Protein AF-V5TVM2-F1 (afdb_monomer)

Sequence (58 aa):
MLFREAAGRDVAELAPDSHVIAVASDIPLPGVALPVLDINAPAQVAAFIAEWLAAQRF

Solvent-accessible surface area (backbone atoms only — not comparable to full-atom values): 3763 Å² total; per-residue (Å²): 84,81,51,49,67,94,74,74,57,62,74,87,72,66,73,80,56,97,83,57,77,36,36,28,21,79,60,90,65,88,87,58,91,53,55,76,42,56,58,87,38,63,68,60,54,53,50,53,51,53,52,56,57,58,63,66,77,108

Radius of gyration: 12.13 Å; Cα contacts (8 Å, |Δi|>4): 55; chains: 1; bounding box: 30×17×31 Å

Foldseek 3Di:
DEDEVVVVDDLVPDDDDPPDQEYEYCDDNPPPPHHYHDVVCVVRVVVVVVVVVVVVVD

Mean predicted aligned error: 3.87 Å

Organism: NCBI:txid413503

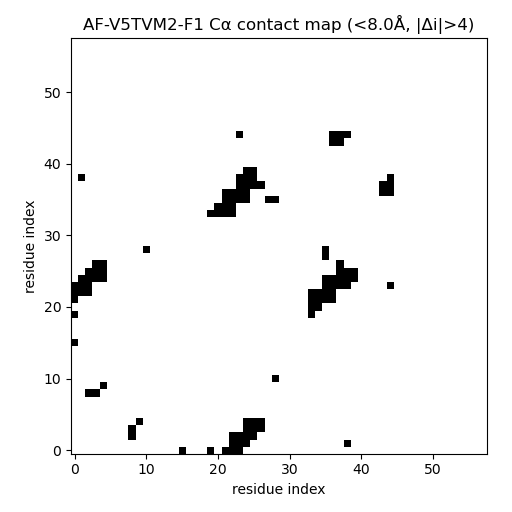Secondary structure (DSSP, 8-state):
-B--GGGT--GGG----TT---EEESS--TT--S-EEETT-HHHHHHHHHHHHHHTT-

Nearest PDB structures (foldseek):
  1np6-assembly1_B  TM=9.692E-01  e=2.592E-03  Escherichia coli
  1np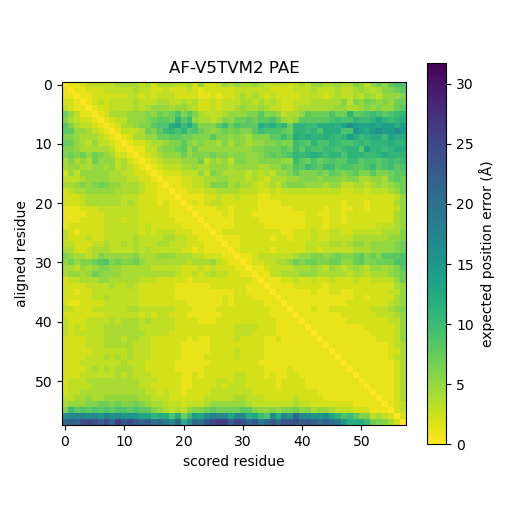6-assembly1_A  TM=9.563E-01  e=7.826E-03  Escherichia coli
  1p9n-assemb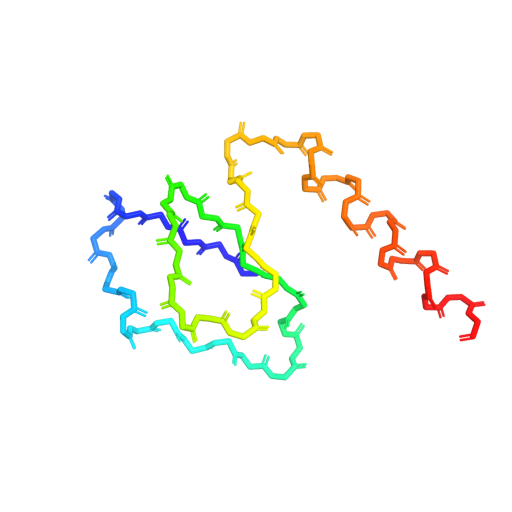ly1_B  TM=9.262E-01  e=1.457E-02  Escherichia coli
  2f1r-assembly1_B  TM=8.214E-01  e=9.624E+00  Archaeoglobus fulgidus

InterPro domains:
  IPR027417 P-loop containing nucleoside triphosphate hydrolase [G3DSA:3.40.50.300] (1-57)

Structure (mmCIF, N/CA/C/O backbone):
data_AF-V5TVM2-F1
#
_entry.id   AF-V5TVM2-F1
#
loop_
_atom_site.group_PDB
_atom_site.id
_atom_site.type_symbol
_atom_si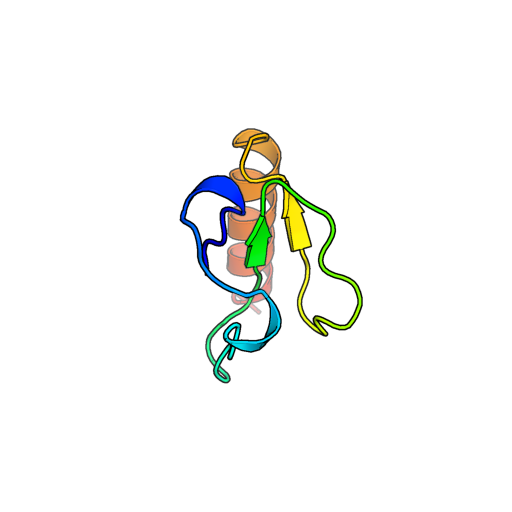te.label_atom_id
_atom_site.label_alt_id
_atom_site.label_comp_id
_atom_site.label_asym_id
_atom_site.label_entity_id
_atom_site.label_seq_id
_atom_site.pdbx_PDB_ins_code
_atom_site.Cartn_x
_atom_site.Cartn_y
_atom_site.Cartn_z
_atom_site.occupancy
_atom_site.B_iso_or_equiv
_atom_site.auth_seq_id
_atom_site.auth_comp_id
_atom_site.auth_asym_id
_atom_site.auth_atom_id
_atom_site.pdbx_PDB_model_num
ATOM 1 N N . MET A 1 1 ? 0.962 5.196 3.091 1.00 89.62 1 MET A N 1
ATOM 2 C CA . MET A 1 1 ? 2.023 5.928 2.352 1.00 89.62 1 MET A CA 1
ATOM 3 C C . MET A 1 1 ? 1.839 5.694 0.856 1.00 89.62 1 MET A C 1
ATOM 5 O O . MET A 1 1 ? 1.273 4.669 0.500 1.00 89.62 1 MET A O 1
ATOM 9 N N . LEU A 1 2 ? 2.275 6.621 -0.001 1.00 89.56 2 LEU A N 1
ATOM 10 C CA . LEU A 1 2 ? 2.169 6.509 -1.460 1.00 89.56 2 LEU A CA 1
ATOM 11 C C . LEU A 1 2 ? 3.568 6.511 -2.093 1.00 89.56 2 LEU A C 1
ATOM 13 O O . LEU A 1 2 ? 4.373 7.397 -1.798 1.00 89.56 2 LEU A O 1
ATOM 17 N N . PHE A 1 3 ? 3.844 5.525 -2.943 1.00 89.88 3 PHE A N 1
ATOM 18 C CA . PHE A 1 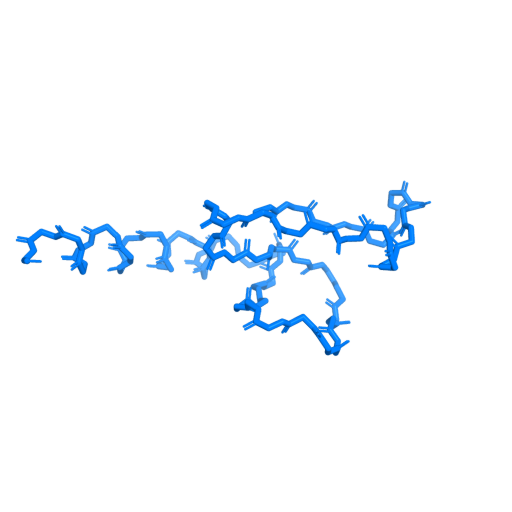3 ? 5.077 5.400 -3.714 1.00 89.88 3 PHE A CA 1
ATOM 19 C C . PHE A 1 3 ? 4.748 5.272 -5.200 1.00 89.88 3 PHE A C 1
ATOM 21 O O . PHE A 1 3 ? 3.787 4.607 -5.577 1.00 89.88 3 PHE A O 1
ATOM 28 N N . ARG A 1 4 ? 5.547 5.923 -6.043 1.00 90.31 4 ARG A N 1
ATOM 29 C CA . ARG A 1 4 ? 5.424 5.843 -7.495 1.00 90.31 4 ARG A CA 1
ATOM 30 C C . ARG A 1 4 ? 6.818 5.819 -8.100 1.00 90.31 4 ARG A C 1
ATOM 32 O O . ARG A 1 4 ? 7.561 6.772 -7.870 1.00 90.31 4 ARG A O 1
ATOM 39 N N . GLU A 1 5 ? 7.160 4.788 -8.869 1.00 86.94 5 GLU A N 1
ATOM 40 C CA . GLU A 1 5 ? 8.514 4.648 -9.439 1.00 86.94 5 GLU A CA 1
ATOM 41 C C . GLU A 1 5 ? 8.863 5.841 -10.344 1.00 86.94 5 GLU A C 1
ATOM 43 O O . GLU A 1 5 ? 9.912 6.471 -10.206 1.00 86.94 5 GLU A O 1
ATOM 48 N N . ALA A 1 6 ? 7.912 6.250 -11.188 1.00 85.69 6 ALA A N 1
ATOM 49 C CA . ALA A 1 6 ? 8.067 7.386 -12.095 1.00 85.69 6 ALA A CA 1
ATOM 50 C C . ALA A 1 6 ? 8.266 8.743 -11.388 1.00 85.69 6 ALA A C 1
ATOM 52 O O . ALA A 1 6 ? 8.607 9.727 -12.042 1.00 85.69 6 ALA A O 1
ATOM 53 N N . ALA A 1 7 ? 8.067 8.824 -10.066 1.00 83.56 7 ALA A N 1
ATOM 54 C CA . ALA A 1 7 ? 8.385 10.025 -9.296 1.00 83.56 7 ALA A CA 1
ATOM 55 C C . ALA A 1 7 ? 9.897 10.190 -9.037 1.00 83.56 7 ALA A C 1
ATOM 57 O O . ALA A 1 7 ? 10.294 11.190 -8.442 1.00 83.56 7 ALA A O 1
ATOM 58 N N . GLY A 1 8 ? 10.731 9.229 -9.460 1.00 79.94 8 GLY A N 1
ATOM 59 C CA . GLY A 1 8 ? 12.189 9.288 -9.328 1.00 79.94 8 GLY A CA 1
ATOM 60 C C . GLY A 1 8 ? 12.695 9.074 -7.901 1.00 79.94 8 GLY A C 1
ATOM 61 O O . GLY A 1 8 ? 13.818 9.460 -7.593 1.00 79.94 8 GLY A O 1
ATOM 62 N N . ARG A 1 9 ? 11.864 8.499 -7.022 1.00 77.88 9 ARG A N 1
ATOM 63 C CA . ARG A 1 9 ? 12.237 8.155 -5.645 1.00 77.88 9 ARG A CA 1
ATOM 64 C C . ARG A 1 9 ? 12.792 6.740 -5.606 1.00 77.88 9 ARG A C 1
ATOM 66 O O . ARG A 1 9 ? 12.175 5.836 -6.165 1.00 77.88 9 ARG A O 1
ATOM 73 N N . ASP A 1 10 ? 13.905 6.544 -4.911 1.00 78.94 10 ASP A N 1
ATOM 74 C CA . ASP A 1 10 ? 14.432 5.203 -4.674 1.00 78.94 10 ASP A CA 1
ATOM 75 C C . ASP A 1 10 ? 13.541 4.465 -3.658 1.00 78.94 10 ASP A C 1
ATOM 77 O O . ASP A 1 10 ? 13.083 5.036 -2.663 1.00 78.94 10 ASP A O 1
ATOM 81 N N . VAL A 1 11 ? 13.296 3.178 -3.897 1.00 77.94 11 VAL A N 1
ATOM 82 C CA . VAL A 1 11 ? 12.613 2.289 -2.948 1.00 77.94 11 VAL A CA 1
ATOM 83 C C . VAL A 1 11 ? 13.399 2.186 -1.637 1.00 77.94 11 VAL A C 1
ATOM 85 O O . VAL A 1 11 ? 12.793 2.047 -0.577 1.00 77.94 11 VAL A O 1
ATOM 88 N N . ALA A 1 12 ? 14.728 2.311 -1.673 1.00 77.44 12 ALA A N 1
ATOM 89 C CA . ALA A 1 12 ? 15.570 2.317 -0.477 1.00 77.44 12 ALA A CA 1
ATOM 90 C C . ALA A 1 12 ? 15.298 3.516 0.454 1.00 77.44 12 ALA A C 1
ATOM 92 O O . ALA A 1 12 ? 15.572 3.441 1.651 1.00 77.44 12 ALA A O 1
ATOM 93 N N . GLU A 1 13 ? 14.722 4.604 -0.065 1.00 77.56 13 GLU A N 1
ATOM 94 C CA . GLU A 1 13 ? 14.302 5.766 0.731 1.00 77.56 13 GLU A CA 1
ATOM 95 C C . GLU A 1 13 ? 12.914 5.582 1.362 1.00 77.56 13 GLU A C 1
ATOM 97 O O . GLU A 1 13 ? 12.408 6.463 2.069 1.00 77.56 13 GLU A O 1
ATOM 102 N N . LEU A 1 14 ? 12.255 4.450 1.102 1.00 83.19 14 LEU A N 1
ATOM 103 C CA . LEU A 1 14 ? 10.980 4.130 1.711 1.00 83.19 14 LEU A CA 1
ATOM 104 C C . LEU A 1 14 ? 11.202 3.758 3.184 1.00 83.19 14 LEU A C 1
ATOM 106 O O . LEU A 1 14 ? 11.561 2.633 3.517 1.00 83.19 14 LEU A O 1
ATOM 110 N N . ALA A 1 15 ? 10.941 4.712 4.076 1.00 84.31 15 ALA A N 1
ATOM 111 C CA . ALA A 1 15 ? 10.981 4.512 5.521 1.00 84.31 15 ALA A CA 1
ATOM 112 C C . ALA A 1 15 ? 9.577 4.692 6.128 1.00 84.31 15 ALA A C 1
ATOM 114 O O . ALA A 1 15 ? 9.241 5.789 6.582 1.00 84.31 15 ALA A O 1
ATOM 115 N N . PRO A 1 16 ? 8.715 3.656 6.105 1.00 87.25 16 PRO A N 1
ATOM 116 C CA . PRO A 1 16 ? 7.444 3.696 6.814 1.00 87.25 16 PRO A CA 1
ATOM 117 C C . PRO A 1 16 ?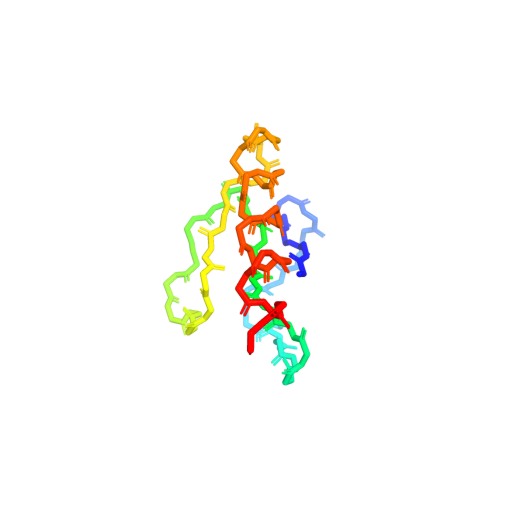 7.683 3.789 8.325 1.00 87.25 16 PRO A C 1
ATOM 119 O O . PRO A 1 16 ? 8.390 2.956 8.892 1.00 87.25 16 PRO A O 1
ATOM 122 N N . ASP A 1 17 ? 7.091 4.785 8.981 1.00 89.19 17 ASP A N 1
ATOM 123 C CA . ASP A 1 17 ? 7.073 4.858 10.442 1.00 89.19 17 ASP A CA 1
ATOM 124 C C . ASP A 1 17 ? 5.967 3.969 11.046 1.00 89.19 17 ASP A C 1
ATOM 126 O O . ASP A 1 17 ? 5.182 3.339 10.332 1.00 89.19 17 ASP A O 1
ATOM 130 N N . SER A 1 18 ? 5.894 3.921 12.379 1.00 89.88 18 SER A N 1
ATOM 131 C CA . SER A 1 18 ? 4.970 3.061 13.131 1.00 89.88 18 SER A CA 1
ATOM 132 C C . SER A 1 18 ? 3.479 3.339 12.903 1.00 89.88 18 SER A C 1
ATOM 134 O O . SER A 1 18 ? 2.650 2.529 13.308 1.00 89.88 18 SER A O 1
ATOM 136 N N . HIS A 1 19 ? 3.116 4.466 12.292 1.00 91.75 19 HIS A N 1
ATOM 137 C CA . HIS A 1 19 ? 1.732 4.819 11.970 1.00 91.75 19 HIS A CA 1
ATOM 138 C C . HIS A 1 19 ? 1.349 4.429 10.539 1.00 91.75 19 HIS A C 1
ATOM 140 O O . HIS A 1 19 ? 0.180 4.541 10.158 1.00 91.75 19 HIS A O 1
ATOM 146 N N . VAL A 1 20 ? 2.304 3.983 9.716 1.00 94.00 20 VAL A N 1
ATOM 147 C CA . VAL A 1 20 ? 2.013 3.557 8.349 1.00 94.00 20 VAL A CA 1
ATOM 148 C C . VAL A 1 20 ? 1.438 2.145 8.370 1.00 94.00 20 VAL A C 1
ATOM 150 O O . VAL A 1 20 ? 2.107 1.186 8.731 1.00 94.00 20 VAL A O 1
ATOM 153 N N . ILE A 1 21 ? 0.190 2.019 7.925 1.00 95.38 21 ILE A N 1
ATOM 154 C CA . ILE A 1 21 ? -0.546 0.745 7.910 1.00 95.38 21 ILE A CA 1
ATOM 155 C C . ILE A 1 21 ? -0.461 -0.006 6.570 1.00 95.38 21 ILE A C 1
ATOM 157 O O . ILE A 1 21 ? -0.759 -1.193 6.515 1.00 95.38 21 ILE A O 1
ATOM 161 N N . ALA A 1 22 ? -0.070 0.685 5.492 1.00 96.38 22 ALA A N 1
ATOM 162 C CA . ALA A 1 22 ? 0.142 0.130 4.154 1.00 96.38 22 ALA A CA 1
ATOM 163 C C . ALA A 1 22 ? 0.905 1.111 3.243 1.00 96.38 22 ALA A C 1
ATOM 165 O O . ALA A 1 22 ? 0.929 2.335 3.474 1.00 96.38 22 ALA A O 1
ATOM 166 N N . VAL A 1 23 ? 1.471 0.579 2.161 1.00 95.31 23 VAL A N 1
ATOM 167 C CA . VAL A 1 23 ? 2.092 1.334 1.066 1.00 95.31 23 VAL A CA 1
ATOM 168 C C . VAL A 1 23 ? 1.282 1.106 -0.209 1.00 95.31 23 VAL A C 1
ATOM 170 O O . VAL A 1 23 ? 1.071 -0.030 -0.602 1.00 95.31 23 VAL A O 1
ATOM 173 N N . ALA A 1 24 ? 0.830 2.165 -0.878 1.00 96.50 24 ALA A N 1
ATOM 174 C CA . ALA A 1 24 ? 0.272 2.060 -2.227 1.00 96.50 24 ALA A CA 1
ATOM 175 C C . ALA A 1 24 ? 1.387 2.297 -3.255 1.00 96.50 24 ALA A C 1
ATOM 177 O O . ALA A 1 24 ? 2.073 3.319 -3.157 1.00 96.50 24 ALA A O 1
ATOM 178 N N . SER A 1 25 ? 1.572 1.383 -4.211 1.00 95.12 25 SER A N 1
ATOM 179 C CA . SER A 1 25 ? 2.635 1.439 -5.222 1.00 95.12 25 SER A CA 1
ATOM 180 C C . SER A 1 25 ? 2.166 0.975 -6.603 1.00 95.12 25 SER A C 1
ATOM 182 O O . SER A 1 25 ? 1.231 0.189 -6.708 1.00 95.12 25 SER A O 1
ATOM 184 N N . ASP A 1 26 ? 2.797 1.486 -7.665 1.00 94.44 26 ASP A N 1
ATOM 185 C CA . ASP A 1 26 ? 2.630 1.013 -9.047 1.00 94.44 26 ASP A CA 1
ATOM 186 C C . ASP A 1 26 ? 3.605 -0.108 -9.431 1.00 94.44 26 ASP A C 1
ATOM 188 O O . ASP A 1 26 ? 3.509 -0.644 -10.534 1.00 94.44 26 ASP A O 1
ATOM 192 N N . ILE A 1 27 ? 4.505 -0.490 -8.522 1.00 92.69 27 ILE A N 1
ATOM 193 C CA . ILE A 1 27 ? 5.437 -1.601 -8.693 1.00 92.69 27 ILE A CA 1
ATOM 194 C C . ILE A 1 27 ? 5.407 -2.523 -7.464 1.00 92.69 27 ILE A C 1
ATOM 196 O O . ILE A 1 27 ? 5.041 -2.099 -6.365 1.00 92.69 27 ILE A O 1
ATOM 200 N N . PRO A 1 28 ? 5.814 -3.795 -7.597 1.00 90.31 28 PRO A N 1
ATOM 201 C CA . PRO A 1 28 ? 6.065 -4.645 -6.440 1.00 90.31 28 PRO A CA 1
ATOM 202 C C . PRO A 1 28 ? 7.224 -4.098 -5.594 1.00 90.31 28 PRO A C 1
ATOM 204 O O . PRO A 1 28 ? 8.269 -3.743 -6.133 1.00 90.31 28 PRO A O 1
ATOM 207 N N . LEU A 1 29 ? 7.070 -4.097 -4.267 1.00 90.19 29 LEU A N 1
ATOM 208 C CA . LEU A 1 29 ? 8.100 -3.643 -3.322 1.00 90.19 29 LEU A CA 1
ATOM 209 C C . LEU A 1 29 ? 8.556 -4.802 -2.413 1.00 90.19 29 LEU A C 1
ATOM 211 O O . LEU A 1 29 ? 8.124 -4.896 -1.260 1.00 90.19 29 LEU A O 1
ATOM 215 N N . PRO A 1 30 ? 9.391 -5.732 -2.918 1.00 85.12 30 PRO A N 1
ATOM 216 C CA . PRO A 1 30 ? 9.890 -6.843 -2.116 1.00 85.12 30 PRO A CA 1
ATOM 217 C C . PRO A 1 30 ? 10.742 -6.322 -0.949 1.00 85.12 30 PRO A C 1
ATOM 219 O O . PRO A 1 30 ? 11.606 -5.470 -1.130 1.00 85.12 30 PRO A O 1
ATOM 222 N N . GLY A 1 31 ? 10.499 -6.839 0.257 1.00 84.38 31 GLY A N 1
ATOM 223 C CA . GLY A 1 31 ? 11.212 -6.427 1.475 1.00 84.38 31 GLY A CA 1
ATOM 224 C C . GLY A 1 31 ? 10.499 -5.361 2.313 1.00 84.38 31 GLY A C 1
ATOM 225 O O . GLY A 1 31 ? 10.912 -5.114 3.444 1.00 84.38 31 GLY A O 1
ATOM 226 N N . VAL A 1 32 ? 9.395 -4.785 1.827 1.00 87.12 32 VAL A N 1
ATOM 227 C CA . VAL A 1 32 ? 8.501 -3.968 2.660 1.00 87.12 32 VAL A CA 1
ATOM 228 C C . VAL A 1 32 ? 7.646 -4.895 3.528 1.00 87.12 32 VAL A C 1
ATOM 230 O O . VAL A 1 32 ? 6.916 -5.737 3.016 1.00 87.12 32 VAL A O 1
ATOM 233 N N . ALA A 1 33 ? 7.736 -4.745 4.853 1.00 89.31 33 ALA A N 1
ATOM 234 C CA . ALA A 1 33 ? 6.994 -5.575 5.811 1.00 89.31 33 ALA A CA 1
ATOM 235 C C . ALA A 1 33 ? 5.491 -5.238 5.891 1.00 89.31 33 ALA A C 1
ATOM 237 O O . ALA A 1 33 ? 4.704 -6.016 6.426 1.00 89.31 33 ALA A O 1
ATOM 238 N N . LEU A 1 34 ? 5.099 -4.067 5.385 1.00 92.69 34 LEU A N 1
ATOM 239 C CA . LEU A 1 34 ? 3.713 -3.615 5.343 1.00 92.69 34 LEU A CA 1
ATOM 240 C C . LEU A 1 34 ? 2.989 -4.138 4.095 1.00 92.69 34 LEU A C 1
ATOM 242 O O . LEU A 1 34 ? 3.631 -4.354 3.066 1.00 92.69 34 LEU A O 1
ATOM 246 N N . PRO A 1 35 ? 1.650 -4.253 4.138 1.00 95.44 35 PRO A N 1
ATOM 247 C CA . PRO A 1 35 ? 0.853 -4.513 2.946 1.00 95.44 35 PRO A CA 1
ATOM 248 C C . PRO A 1 35 ? 1.172 -3.513 1.828 1.00 95.44 35 PRO A C 1
ATOM 250 O O . PRO A 1 35 ? 1.202 -2.299 2.060 1.00 95.44 35 PRO A O 1
ATOM 253 N N . VAL A 1 36 ? 1.380 -4.033 0.616 1.00 96.12 36 VAL A N 1
ATOM 254 C CA . VAL A 1 36 ? 1.574 -3.234 -0.597 1.00 96.12 36 VAL A CA 1
ATOM 255 C C . VAL A 1 36 ? 0.320 -3.345 -1.461 1.00 96.12 36 VAL A C 1
ATOM 257 O O .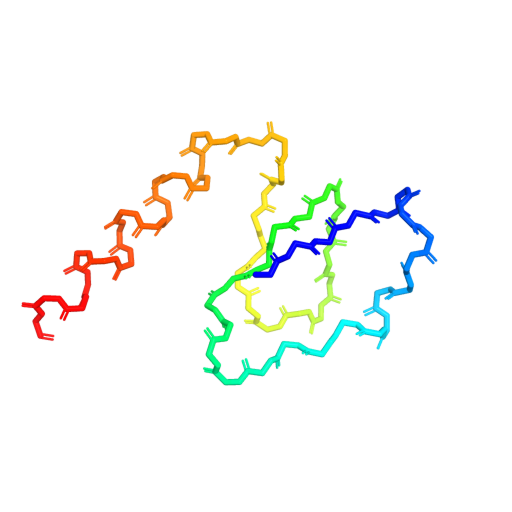 VAL A 1 36 ? -0.066 -4.443 -1.857 1.00 96.12 36 VAL A O 1
ATOM 260 N N . LEU A 1 37 ? -0.330 -2.212 -1.714 1.00 97.25 37 LEU A N 1
ATOM 261 C CA . LEU A 1 37 ? -1.557 -2.097 -2.503 1.00 97.25 37 LEU A CA 1
ATOM 262 C C . LEU A 1 37 ? -1.232 -1.545 -3.890 1.00 97.25 37 LEU A C 1
ATOM 264 O O . LEU A 1 37 ? -0.345 -0.700 -4.017 1.00 97.25 37 LEU A O 1
ATOM 268 N N . ASP A 1 38 ? -1.983 -1.957 -4.908 1.00 96.44 38 ASP A N 1
ATOM 269 C CA . ASP A 1 38 ? -1.861 -1.360 -6.237 1.00 96.44 38 ASP A CA 1
ATOM 270 C C . ASP A 1 38 ? -2.461 0.050 -6.216 1.00 96.44 38 ASP A C 1
ATOM 272 O O . ASP A 1 38 ? -3.667 0.251 -6.040 1.00 96.44 38 ASP A O 1
ATOM 276 N N . ILE A 1 39 ? -1.603 1.049 -6.411 1.00 94.94 39 ILE A N 1
ATOM 277 C CA . ILE A 1 39 ? -1.990 2.463 -6.457 1.00 94.94 39 ILE A CA 1
ATOM 278 C C . ILE A 1 39 ? -2.976 2.771 -7.592 1.00 94.94 39 ILE A C 1
ATOM 280 O O . ILE A 1 39 ? -3.718 3.752 -7.514 1.00 94.94 39 ILE A O 1
ATOM 284 N N . ASN A 1 40 ? -2.993 1.953 -8.644 1.00 96.25 40 ASN A N 1
ATOM 285 C CA . ASN A 1 40 ? -3.875 2.119 -9.794 1.00 96.25 40 ASN A CA 1
ATOM 286 C C . ASN A 1 40 ? -5.220 1.390 -9.606 1.00 96.25 40 ASN A C 1
ATOM 288 O O . ASN A 1 40 ? -6.095 1.499 -10.466 1.00 96.25 40 ASN A O 1
ATOM 292 N N . ALA A 1 41 ? -5.424 0.709 -8.471 1.00 97.19 41 ALA A N 1
ATOM 293 C CA . ALA A 1 41 ? -6.655 0.008 -8.113 1.00 97.19 41 ALA A CA 1
ATOM 294 C C . ALA A 1 41 ? -7.397 0.716 -6.954 1.00 97.19 41 ALA A C 1
ATOM 296 O O . ALA A 1 41 ? -7.412 0.228 -5.820 1.00 97.19 41 ALA A O 1
ATOM 297 N N . PRO A 1 42 ? -8.079 1.855 -7.197 1.00 96.19 42 PRO A N 1
ATOM 298 C CA . PRO A 1 42 ? -8.679 2.665 -6.129 1.00 96.19 42 PRO A CA 1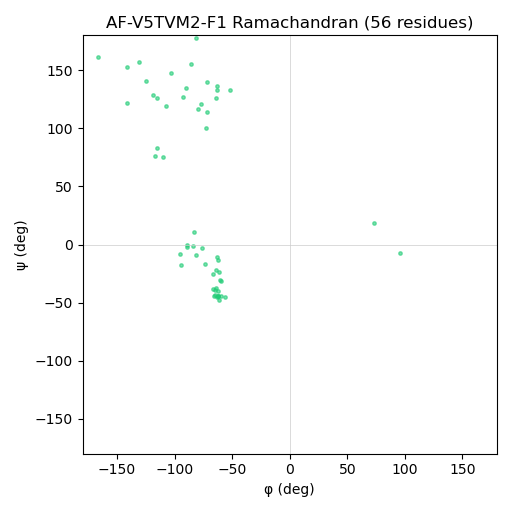
ATOM 299 C C . PRO A 1 42 ? -9.722 1.913 -5.290 1.00 96.19 42 PRO A C 1
ATOM 301 O O . PRO A 1 42 ? -9.844 2.160 -4.092 1.00 96.19 42 PRO A O 1
ATOM 304 N N . ALA A 1 43 ? -10.445 0.960 -5.887 1.00 98.06 43 ALA A N 1
ATOM 305 C CA . ALA A 1 43 ? -11.404 0.127 -5.164 1.00 98.06 43 ALA A CA 1
ATOM 306 C C . ALA A 1 43 ? -10.728 -0.768 -4.107 1.00 98.06 43 ALA A C 1
ATOM 308 O O . ALA A 1 43 ? -11.264 -0.924 -3.013 1.00 98.06 43 ALA A O 1
ATOM 309 N N . GLN A 1 44 ? -9.537 -1.305 -4.401 1.00 97.44 44 GLN A N 1
ATOM 310 C CA . GLN A 1 44 ? -8.761 -2.111 -3.453 1.00 97.44 44 GLN A CA 1
ATOM 311 C C . GLN A 1 44 ? -8.307 -1.258 -2.264 1.00 97.44 44 GLN A C 1
ATOM 313 O O . GLN A 1 44 ? -8.441 -1.673 -1.116 1.00 97.44 44 GLN A O 1
ATOM 318 N N . VAL A 1 45 ? -7.816 -0.046 -2.535 1.00 97.12 45 VAL A N 1
ATOM 319 C CA . VAL A 1 45 ? -7.385 0.890 -1.487 1.00 97.12 45 VAL A CA 1
ATOM 320 C C . VAL A 1 45 ? -8.558 1.278 -0.584 1.00 97.12 45 VAL A C 1
ATOM 322 O O . VAL A 1 45 ? -8.425 1.267 0.639 1.00 97.12 45 VAL A O 1
ATOM 325 N N . ALA A 1 46 ? -9.721 1.575 -1.170 1.00 98.12 46 ALA A N 1
ATOM 326 C CA . ALA A 1 46 ? -10.924 1.898 -0.409 1.00 98.12 46 ALA A CA 1
ATOM 327 C C . ALA A 1 46 ? -11.384 0.729 0.478 1.00 98.12 46 ALA A C 1
ATOM 329 O O . ALA A 1 46 ? -11.695 0.944 1.651 1.00 98.12 46 ALA A O 1
ATOM 330 N N . ALA A 1 47 ? -11.384 -0.498 -0.056 1.00 98.25 47 ALA A N 1
ATOM 331 C CA . ALA A 1 47 ? -11.733 -1.699 0.701 1.00 98.25 47 ALA A CA 1
ATOM 332 C C . ALA A 1 47 ? -10.778 -1.921 1.883 1.00 98.25 47 ALA A C 1
ATOM 334 O O . ALA A 1 47 ? -11.235 -2.066 3.015 1.00 98.25 47 ALA A O 1
ATOM 335 N N . PHE A 1 48 ? -9.465 -1.825 1.647 1.00 97.81 48 PHE A N 1
ATOM 336 C CA . PHE A 1 48 ? -8.450 -1.966 2.692 1.00 97.81 48 PHE A CA 1
ATOM 337 C C . PHE A 1 48 ? -8.660 -0.973 3.846 1.00 97.81 48 PHE A C 1
ATOM 339 O O . PHE A 1 48 ? -8.616 -1.348 5.017 1.00 97.81 48 PHE A O 1
ATOM 346 N N . ILE A 1 49 ? -8.929 0.300 3.530 1.00 97.06 49 ILE A N 1
ATOM 347 C CA . ILE A 1 49 ? -9.175 1.331 4.551 1.00 97.06 49 ILE A CA 1
ATOM 348 C C . ILE A 1 49 ? -10.453 1.023 5.342 1.00 97.06 49 ILE A C 1
ATOM 350 O O . ILE A 1 49 ? -10.457 1.152 6.567 1.00 97.06 49 ILE A O 1
ATOM 354 N N . ALA A 1 50 ? -11.531 0.617 4.667 1.00 97.62 50 ALA A N 1
ATOM 355 C CA . ALA A 1 50 ? -12.796 0.290 5.321 1.00 97.62 50 ALA A CA 1
ATOM 356 C C . ALA A 1 50 ? -12.653 -0.899 6.285 1.00 97.62 50 ALA A C 1
ATOM 358 O O . ALA A 1 50 ? -13.134 -0.835 7.419 1.00 97.62 50 ALA A O 1
ATOM 359 N N . GLU A 1 51 ? -11.950 -1.950 5.863 1.00 96.94 51 GLU A N 1
ATOM 360 C CA . GLU A 1 51 ? -11.660 -3.127 6.687 1.00 96.94 51 GLU A CA 1
ATOM 361 C C . GLU A 1 51 ? -10.794 -2.768 7.900 1.00 96.94 51 GLU A C 1
ATOM 363 O O . GLU A 1 51 ? -11.117 -3.147 9.028 1.00 96.94 51 GLU A O 1
ATOM 368 N N . TRP A 1 52 ? -9.746 -1.965 7.701 1.00 96.50 52 TRP A N 1
ATOM 369 C CA . TRP A 1 52 ? -8.888 -1.503 8.792 1.00 96.50 52 TRP A CA 1
ATOM 370 C C . TRP A 1 52 ? -9.644 -0.648 9.823 1.00 96.50 52 TRP A C 1
ATOM 372 O O . TRP A 1 52 ? -9.442 -0.793 11.031 1.00 96.50 52 TRP A O 1
ATOM 382 N N . LEU A 1 53 ? -10.552 0.225 9.375 1.00 96.50 53 LEU A N 1
ATOM 383 C CA . LEU A 1 53 ? -11.413 1.009 10.269 1.00 96.50 53 LEU A CA 1
ATOM 384 C C . LEU A 1 53 ? -12.403 0.127 11.038 1.00 96.50 53 LEU A C 1
ATOM 386 O O . LEU A 1 53 ? -12.664 0.378 12.215 1.00 96.50 53 LEU A O 1
ATOM 390 N N . ALA A 1 54 ? -12.959 -0.902 10.395 1.00 96.50 54 ALA A N 1
ATOM 391 C CA . ALA A 1 54 ? -13.857 -1.847 11.051 1.00 96.50 54 ALA A CA 1
ATOM 392 C C . ALA A 1 54 ? -13.133 -2.651 12.145 1.00 96.50 54 ALA A C 1
ATOM 394 O O . ALA A 1 54 ? -13.695 -2.848 13.222 1.00 96.50 54 ALA A O 1
ATOM 395 N N . ALA A 1 55 ? -11.880 -3.046 11.901 1.00 93.62 55 ALA A N 1
ATOM 396 C CA . ALA A 1 55 ? -11.057 -3.793 12.851 1.00 93.62 55 ALA A CA 1
ATOM 397 C C . ALA A 1 55 ? -10.684 -2.994 14.115 1.00 93.62 55 ALA A C 1
ATOM 399 O O . ALA A 1 55 ? -10.464 -3.590 15.160 1.00 93.62 55 ALA A O 1
ATOM 400 N N . GLN A 1 56 ? -10.650 -1.659 14.050 1.00 88.62 56 GLN A N 1
ATOM 401 C CA . GLN A 1 56 ? -10.357 -0.803 15.211 1.00 88.62 56 GLN A CA 1
ATOM 402 C C . GLN A 1 56 ? -11.543 -0.553 16.145 1.00 88.62 56 GLN A C 1
ATOM 404 O O . GLN A 1 56 ? -11.380 0.062 17.195 1.00 88.62 56 GLN A O 1
ATOM 409 N N . ARG A 1 57 ? -12.757 -0.962 15.761 1.00 77.25 57 ARG A N 1
ATOM 410 C CA . ARG A 1 57 ? -13.970 -0.745 16.569 1.00 77.25 57 ARG A CA 1
ATOM 411 C C . ARG A 1 57 ? -14.169 -1.811 17.656 1.00 77.25 57 ARG A C 1
ATOM 413 O O . ARG A 1 57 ? -15.246 -1.836 18.252 1.00 77.25 57 ARG A O 1
ATOM 420 N N . PHE A 1 58 ? -13.165 -2.653 17.908 1.00 49.91 58 PHE A N 1
ATOM 421 C CA . PHE A 1 58 ? -13.184 -3.741 18.886 1.00 49.91 58 PHE A CA 1
ATOM 422 C C . PHE A 1 58 ? -11.946 -3.707 19.779 1.00 49.91 58 PHE A C 1
ATOM 424 O O . PHE A 1 58 ? -10.837 -3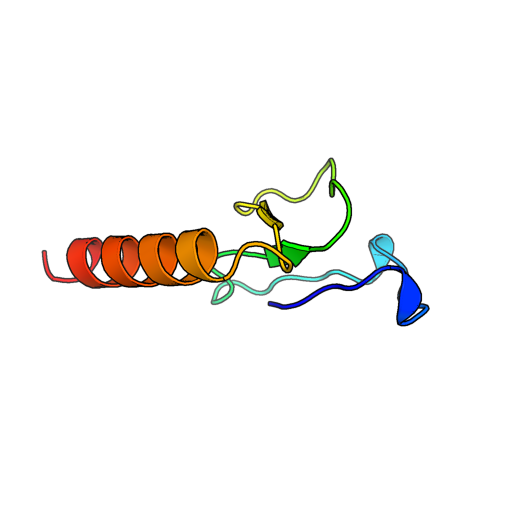.514 19.235 1.00 49.91 58 PHE A O 1
#

pLDDT: mean 90.29, std 8.32, range [49.91, 98.25]